Protein AF-A0A4R2GPB6-F1 (afdb_monomer)

Mean predicted aligned error: 7.87 Å

Solvent-accessible surface area (backbone atoms only — not comparable to full-atom values): 6065 Å² total; per-residue (Å²): 142,89,88,78,82,76,73,72,75,80,76,82,77,50,43,66,41,53,55,50,48,26,62,76,67,73,45,51,61,60,52,51,14,62,66,28,73,51,54,46,64,59,51,52,38,29,56,66,69,75,45,83,70,55,71,67,61,45,52,31,45,53,48,33,42,44,75,67,28,41,46,82,41,66,71,55,97,86,42,62,40,62,44,67,38,74,70,39,45,60,50,57,74,69,54,71,82,81,84,129

Radius of gyration: 14.87 Å; Cα contacts (8 Å, |Δi|>4): 98; chains: 1; bounding box: 58×30×27 Å

pLDDT: mean 83.87, std 17.79, range [38.56, 98.25]

Nearest PDB structures (foldseek):
  4yba-assembly1_A  TM=8.818E-01  e=1.511E-05  Klebsiella pneumoniae
  3g5g-assembly1_A  TM=8.724E-01  e=6.379E-02  Enterobacter sp. RFL1396
  3g5g-assembly5_J  TM=7.629E-01  e=4.401E-02  Enterobacter sp. RFL1396
  2ox6-assembly2_C  TM=7.627E-01  e=6.379E-02  Shewanella oneidensis MR-1
  3f52-assembly1_E  TM=7.075E-01  e=5.637E-02  Corynebacterium glutamicum

Organism: NCBI:txid659006

Structure (mmCIF, N/CA/C/O backbone):
data_AF-A0A4R2GPB6-F1
#
_entry.id   AF-A0A4R2GPB6-F1
#
loop_
_atom_site.group_PDB
_atom_site.id
_atom_site.type_symbol
_atom_site.label_atom_id
_atom_site.label_alt_id
_atom_site.label_comp_id
_atom_site.label_asym_id
_atom_site.label_entity_id
_atom_site.label_seq_id
_atom_site.pdbx_PDB_ins_code
_atom_site.Cartn_x
_atom_site.Cartn_y
_atom_site.Cartn_z
_atom_site.occupancy
_atom_site.B_iso_or_equiv
_atom_site.auth_seq_id
_atom_site.auth_comp_id
_atom_site.auth_asym_id
_atom_site.auth_atom_id
_atom_site.pdbx_PDB_model_num
ATOM 1 N N . MET A 1 1 ? 38.743 -1.110 -6.217 1.00 51.50 1 MET A N 1
ATOM 2 C CA . MET A 1 1 ? 37.764 -1.556 -5.198 1.00 51.50 1 MET A CA 1
ATOM 3 C C . MET A 1 1 ? 36.765 -0.427 -5.041 1.00 51.50 1 MET A C 1
ATOM 5 O O . MET A 1 1 ? 37.208 0.627 -4.618 1.00 51.50 1 MET A O 1
ATOM 9 N N . HIS A 1 2 ? 35.526 -0.606 -5.505 1.00 45.94 2 HIS A N 1
ATOM 10 C CA . HIS A 1 2 ? 34.294 0.172 -5.250 1.00 45.94 2 HIS A CA 1
ATOM 11 C C . HIS A 1 2 ? 33.409 0.004 -6.485 1.00 45.94 2 HIS A C 1
ATOM 13 O O . HIS A 1 2 ? 33.739 0.577 -7.511 1.00 45.94 2 HIS A O 1
ATOM 19 N N . MET A 1 3 ? 32.335 -0.785 -6.380 1.00 38.56 3 MET A N 1
ATOM 20 C CA . MET A 1 3 ? 31.090 -0.676 -7.162 1.00 38.56 3 MET A CA 1
ATOM 21 C C . MET A 1 3 ? 30.057 -1.602 -6.514 1.00 38.56 3 MET A C 1
ATOM 23 O O . MET A 1 3 ? 29.782 -2.704 -6.968 1.00 38.56 3 MET A O 1
ATOM 27 N N . GLY A 1 4 ? 29.541 -1.154 -5.372 1.00 39.16 4 GLY A N 1
ATOM 28 C CA . GLY A 1 4 ? 28.461 -1.804 -4.637 1.00 39.16 4 GLY A CA 1
ATOM 29 C C . GLY A 1 4 ? 27.387 -0.785 -4.293 1.00 39.16 4 GLY A C 1
ATOM 30 O O . GLY A 1 4 ? 26.979 -0.685 -3.141 1.00 39.16 4 GLY A O 1
ATOM 31 N N . ALA A 1 5 ? 26.963 0.022 -5.269 1.00 46.62 5 ALA A N 1
ATOM 32 C CA . ALA A 1 5 ? 25.729 0.776 -5.129 1.00 46.62 5 ALA A CA 1
ATOM 33 C C . ALA A 1 5 ? 24.588 -0.243 -5.189 1.00 46.62 5 ALA A C 1
ATOM 35 O O . ALA A 1 5 ? 24.113 -0.611 -6.262 1.00 46.62 5 ALA A O 1
ATOM 36 N N . PHE A 1 6 ? 24.203 -0.752 -4.019 1.00 43.25 6 PHE A N 1
ATOM 37 C CA . PHE A 1 6 ? 22.990 -1.531 -3.829 1.00 43.25 6 PHE A CA 1
ATOM 38 C C . PHE A 1 6 ? 21.827 -0.598 -4.178 1.00 43.25 6 PHE A C 1
ATOM 40 O O . PHE A 1 6 ? 21.327 0.154 -3.339 1.00 43.25 6 PHE A O 1
ATOM 47 N N . LEU A 1 7 ? 21.461 -0.570 -5.460 1.00 39.22 7 LEU A N 1
ATOM 48 C CA . LEU A 1 7 ? 20.247 0.062 -5.939 1.00 39.22 7 LEU A CA 1
ATOM 49 C C . LEU A 1 7 ? 19.110 -0.623 -5.189 1.00 39.22 7 LEU A C 1
ATOM 51 O O . LEU A 1 7 ? 18.689 -1.723 -5.542 1.00 39.22 7 LEU A O 1
ATOM 55 N N . LYS A 1 8 ? 18.637 -0.000 -4.107 1.00 40.41 8 LYS A N 1
ATOM 56 C CA . LYS A 1 8 ? 17.348 -0.358 -3.524 1.00 40.41 8 LYS A CA 1
ATOM 57 C C . LYS A 1 8 ? 16.353 -0.235 -4.679 1.00 40.41 8 LYS A C 1
ATOM 59 O O . LYS A 1 8 ? 16.240 0.871 -5.215 1.00 40.41 8 LYS A O 1
ATOM 64 N N . PRO A 1 9 ? 15.682 -1.318 -5.109 1.00 41.78 9 PRO A N 1
ATOM 65 C CA . PRO A 1 9 ? 14.709 -1.195 -6.172 1.00 41.78 9 PRO A CA 1
ATOM 66 C C . PRO A 1 9 ? 13.655 -0.216 -5.672 1.00 41.78 9 PRO A C 1
ATOM 68 O O . PRO A 1 9 ? 13.011 -0.463 -4.651 1.00 41.78 9 PRO A O 1
ATOM 71 N N . VAL A 1 10 ? 13.512 0.917 -6.358 1.00 46.88 10 VAL A N 1
ATOM 72 C CA . VAL A 1 10 ? 12.322 1.752 -6.223 1.00 46.88 10 VAL A CA 1
ATOM 73 C C . VAL A 1 10 ? 11.196 0.885 -6.769 1.00 46.88 10 VAL A C 1
ATOM 75 O O . VAL A 1 10 ? 11.015 0.760 -7.978 1.00 46.88 10 VAL A O 1
ATOM 78 N N . ARG A 1 11 ? 10.534 0.157 -5.866 1.00 58.84 11 ARG A N 1
ATOM 79 C CA . ARG A 1 11 ? 9.357 -0.648 -6.172 1.00 58.84 11 ARG A CA 1
ATOM 80 C C . ARG A 1 11 ? 8.237 0.337 -6.456 1.00 58.84 11 ARG A C 1
ATOM 82 O O . ARG A 1 11 ? 7.490 0.677 -5.547 1.00 58.84 11 ARG A O 1
ATOM 89 N N . SER A 1 12 ? 8.184 0.835 -7.689 1.00 79.38 12 SER A N 1
ATOM 90 C CA . SER A 1 12 ? 7.069 1.676 -8.085 1.00 79.38 12 SER A CA 1
ATOM 91 C C . SER A 1 12 ? 5.818 0.807 -8.127 1.00 79.38 12 SER A C 1
ATOM 93 O O . SER A 1 12 ? 5.755 -0.179 -8.866 1.00 79.38 12 SER A O 1
ATOM 95 N N . MET A 1 13 ? 4.863 1.118 -7.263 1.00 91.44 13 MET A N 1
ATOM 96 C CA . MET A 1 13 ? 3.590 0.424 -7.190 1.00 91.44 13 MET A CA 1
ATOM 97 C C . MET A 1 13 ? 2.651 1.025 -8.234 1.00 91.44 13 MET A C 1
ATOM 99 O O . MET A 1 13 ? 2.476 2.238 -8.303 1.00 91.44 13 MET A O 1
ATOM 103 N N . SER A 1 14 ? 1.991 0.182 -9.027 1.00 93.19 14 SER A N 1
ATOM 104 C CA . SER A 1 14 ? 0.939 0.655 -9.934 1.00 93.19 14 SER A CA 1
ATOM 105 C C . SER A 1 14 ? -0.411 0.839 -9.213 1.00 93.19 14 SER A C 1
ATOM 107 O O . SER A 1 14 ? -0.699 0.121 -8.247 1.00 93.19 14 SER A O 1
ATOM 109 N N . PRO A 1 15 ? -1.310 1.711 -9.715 1.00 94.88 15 PRO A N 1
ATOM 110 C CA . PRO A 1 15 ? -2.677 1.834 -9.197 1.00 94.88 15 PRO A CA 1
ATOM 111 C C . PRO A 1 15 ? -3.445 0.503 -9.184 1.00 94.88 15 PRO A C 1
ATOM 113 O O . PRO A 1 15 ? -4.196 0.218 -8.253 1.00 94.88 15 PRO A O 1
ATOM 116 N N . GLY A 1 16 ? -3.226 -0.347 -10.196 1.00 94.94 16 GLY A N 1
ATOM 117 C CA . GLY A 1 16 ? -3.818 -1.684 -10.270 1.00 94.94 16 GLY A CA 1
ATOM 118 C C . GLY A 1 16 ? -3.338 -2.610 -9.151 1.00 94.94 16 GLY A C 1
ATOM 119 O O . GLY A 1 16 ? -4.160 -3.262 -8.511 1.00 94.94 16 GLY A O 1
ATOM 120 N N . GLN A 1 17 ? -2.032 -2.620 -8.859 1.00 96.00 17 GLN A N 1
ATOM 121 C CA . GLN A 1 17 ? -1.477 -3.406 -7.751 1.00 96.00 17 GLN A CA 1
ATOM 122 C C . GLN A 1 17 ? -1.980 -2.924 -6.389 1.00 96.00 17 GLN A C 1
ATOM 124 O O . GLN A 1 17 ? -2.235 -3.752 -5.523 1.00 96.00 17 GLN A O 1
ATOM 129 N N . CYS A 1 18 ? -2.181 -1.617 -6.208 1.00 97.06 18 CYS A N 1
ATOM 130 C CA . CYS A 1 18 ? -2.764 -1.071 -4.982 1.00 97.06 18 CYS A CA 1
ATOM 131 C C . CYS A 1 18 ? -4.196 -1.573 -4.749 1.00 97.06 18 CYS A C 1
ATOM 133 O O . CYS A 1 18 ? -4.501 -2.120 -3.688 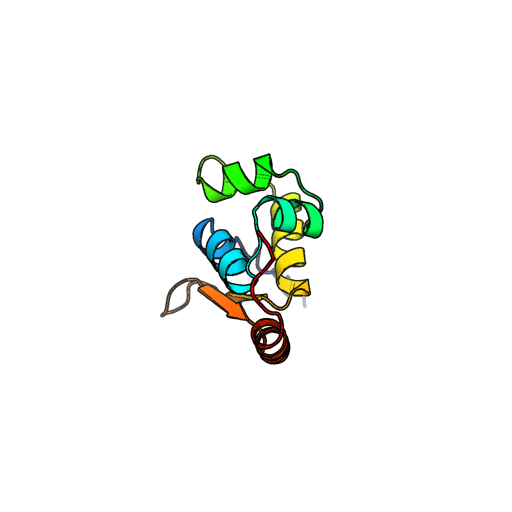1.00 97.06 18 CYS A O 1
ATOM 135 N N . ARG A 1 19 ? -5.058 -1.486 -5.775 1.00 97.69 19 ARG A N 1
ATOM 136 C CA . ARG A 1 19 ? -6.434 -2.004 -5.691 1.00 97.69 19 ARG A CA 1
ATOM 137 C C . ARG A 1 19 ? -6.460 -3.513 -5.456 1.00 97.69 19 ARG A C 1
ATOM 139 O O . ARG A 1 19 ? -7.242 -3.984 -4.636 1.00 97.69 19 ARG A O 1
ATOM 146 N N . ALA A 1 20 ? -5.598 -4.261 -6.143 1.00 97.06 20 ALA A N 1
ATOM 147 C CA . ALA A 1 20 ? -5.484 -5.704 -5.963 1.00 97.06 20 ALA A CA 1
ATOM 148 C C . ALA A 1 20 ? -5.013 -6.070 -4.545 1.00 97.06 20 ALA A C 1
ATOM 150 O O . ALA A 1 20 ? -5.584 -6.965 -3.930 1.00 97.06 20 ALA A O 1
ATOM 151 N N . ALA A 1 21 ? -4.027 -5.353 -3.995 1.00 97.06 21 ALA A N 1
ATOM 152 C CA . ALA A 1 21 ? -3.523 -5.581 -2.641 1.00 97.06 21 ALA A CA 1
ATOM 153 C C . ALA A 1 21 ? -4.607 -5.336 -1.588 1.00 97.06 21 ALA A C 1
ATOM 155 O O . ALA A 1 21 ? -4.776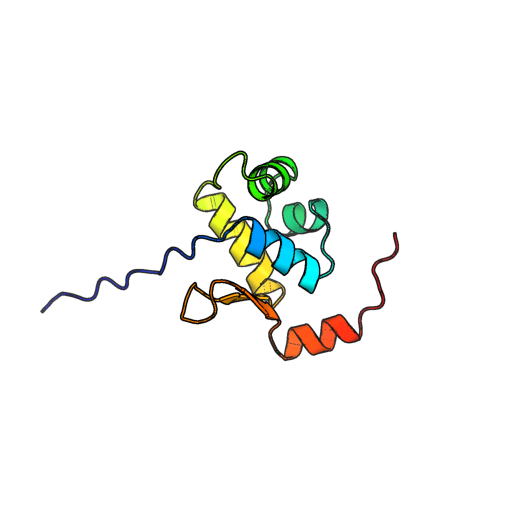 -6.152 -0.685 1.00 97.06 21 ALA A O 1
ATOM 156 N N . ARG A 1 22 ? -5.394 -4.262 -1.738 1.00 97.31 22 ARG A N 1
ATOM 157 C CA . ARG A 1 22 ? -6.570 -4.051 -0.888 1.00 97.31 22 ARG A CA 1
ATOM 158 C C . ARG A 1 22 ? -7.599 -5.159 -1.039 1.00 97.31 22 ARG A C 1
ATOM 160 O O . ARG A 1 22 ? -8.127 -5.598 -0.030 1.00 97.31 22 ARG A O 1
ATOM 167 N N . GLY A 1 23 ? -7.865 -5.616 -2.262 1.00 96.00 23 GLY A N 1
ATOM 168 C CA . GLY A 1 23 ? -8.784 -6.727 -2.509 1.00 96.00 23 GLY A CA 1
ATOM 169 C C . GLY A 1 23 ? -8.356 -8.017 -1.803 1.00 96.00 23 GLY A C 1
ATOM 170 O O . GLY A 1 23 ? -9.199 -8.706 -1.246 1.00 96.00 23 GLY A O 1
ATOM 171 N N . LEU A 1 24 ? -7.052 -8.311 -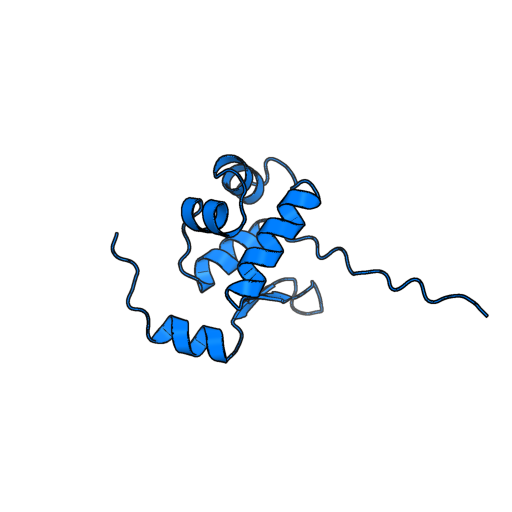1.754 1.00 94.94 24 LEU A N 1
ATOM 172 C CA . LEU A 1 24 ? -6.519 -9.470 -1.025 1.00 94.94 24 LEU A CA 1
ATOM 173 C C . LEU A 1 24 ? -6.706 -9.379 0.496 1.00 94.94 24 LEU A C 1
ATOM 175 O O . LEU A 1 24 ? -6.803 -10.409 1.154 1.00 94.94 24 LEU A O 1
ATOM 179 N N . LEU A 1 25 ? -6.710 -8.166 1.050 1.00 93.56 25 LEU A N 1
ATOM 180 C CA . LEU A 1 25 ? -6.849 -7.912 2.488 1.00 93.56 25 LEU A CA 1
ATOM 181 C C . LEU A 1 25 ? -8.278 -7.530 2.900 1.00 93.56 25 LEU A C 1
ATOM 183 O O . LEU A 1 25 ? -8.516 -7.252 4.072 1.00 93.56 25 LEU A O 1
ATOM 187 N N . ASP A 1 26 ? -9.191 -7.446 1.934 1.00 93.12 26 ASP A N 1
ATOM 188 C CA . ASP A 1 26 ? -10.519 -6.843 2.066 1.00 93.12 26 ASP A CA 1
ATOM 189 C C . ASP A 1 26 ? -10.503 -5.447 2.728 1.00 93.12 26 ASP A C 1
ATOM 191 O O . ASP A 1 26 ? -11.309 -5.098 3.592 1.00 93.12 26 ASP A O 1
ATOM 195 N N . TRP A 1 27 ? -9.519 -4.630 2.342 1.00 95.75 27 TRP A N 1
ATOM 196 C CA . TRP A 1 27 ? -9.356 -3.272 2.854 1.00 95.75 27 TRP A CA 1
ATOM 197 C C . TRP A 1 27 ? -10.127 -2.242 2.025 1.00 95.75 27 TRP A C 1
ATOM 199 O O . TRP A 1 27 ? -9.983 -2.111 0.802 1.00 95.75 27 TRP A O 1
ATOM 209 N N . THR A 1 28 ? -10.865 -1.389 2.723 1.00 96.94 28 THR A N 1
ATOM 210 C CA . THR A 1 28 ? -11.376 -0.120 2.199 1.00 96.94 28 THR A CA 1
ATOM 211 C C . THR A 1 28 ? -10.237 0.888 1.979 1.00 96.94 28 THR A C 1
ATOM 213 O O . THR A 1 28 ? -9.143 0.767 2.534 1.00 96.94 28 THR A O 1
ATOM 216 N N . GLN A 1 29 ? -10.493 1.947 1.201 1.00 98.06 29 GLN A N 1
ATOM 217 C CA . GLN A 1 29 ? -9.540 3.062 1.055 1.00 98.06 29 GLN A CA 1
ATOM 218 C C . GLN A 1 29 ? -9.232 3.747 2.397 1.00 98.06 29 GLN A C 1
ATOM 220 O O . GLN A 1 29 ? -8.114 4.210 2.601 1.00 98.06 29 GLN A O 1
ATOM 225 N N . CYS A 1 30 ? -10.214 3.813 3.305 1.00 97.75 30 CYS A N 1
ATOM 226 C CA . CYS A 1 30 ? -10.041 4.390 4.639 1.00 97.75 30 CYS A CA 1
ATOM 227 C C . CYS A 1 30 ? -9.117 3.533 5.511 1.00 97.75 30 CYS A C 1
ATOM 229 O O . CYS A 1 30 ? -8.240 4.085 6.165 1.00 97.75 30 CYS A O 1
ATOM 231 N N . GLN A 1 31 ? -9.276 2.205 5.485 1.00 97.94 31 GLN A N 1
ATOM 232 C CA . GLN A 1 31 ? -8.388 1.289 6.208 1.00 97.94 31 GLN A CA 1
ATOM 233 C C . GLN A 1 31 ? -6.954 1.389 5.691 1.00 97.94 31 GLN A C 1
ATOM 235 O O . GLN A 1 31 ? -6.045 1.579 6.488 1.00 97.94 31 GLN A O 1
ATOM 240 N N . LEU A 1 32 ? -6.747 1.380 4.368 1.00 98.25 32 LEU A N 1
ATOM 241 C CA . LEU A 1 32 ? -5.403 1.575 3.816 1.00 98.25 32 LEU A CA 1
ATOM 242 C C . LEU A 1 32 ? -4.793 2.915 4.247 1.00 98.25 32 LEU A C 1
ATOM 244 O O . LEU A 1 32 ? -3.623 2.971 4.613 1.00 98.25 32 LEU A O 1
ATOM 248 N N . ALA A 1 33 ? -5.576 3.994 4.201 1.00 98.19 33 ALA A N 1
ATOM 249 C CA . ALA A 1 33 ? -5.115 5.313 4.614 1.00 98.19 33 ALA A CA 1
ATOM 250 C C . ALA A 1 33 ? -4.680 5.330 6.091 1.00 98.19 33 ALA A C 1
ATOM 252 O O . ALA A 1 33 ? -3.612 5.857 6.403 1.00 98.19 33 ALA A O 1
ATOM 253 N N . ALA A 1 34 ? -5.469 4.705 6.971 1.00 98.00 34 ALA A N 1
ATOM 254 C CA . ALA A 1 34 ? -5.163 4.577 8.392 1.00 98.00 34 ALA A CA 1
ATOM 255 C C . ALA A 1 34 ? -3.886 3.753 8.638 1.00 98.00 34 ALA A C 1
ATOM 257 O O . ALA A 1 34 ? -2.981 4.229 9.318 1.00 98.00 34 ALA A O 1
ATOM 258 N N . GLU A 1 35 ? -3.771 2.573 8.024 1.00 97.81 35 GLU A N 1
ATOM 259 C CA . GLU A 1 35 ? -2.619 1.669 8.181 1.00 97.81 35 GLU A CA 1
ATOM 260 C C . GLU A 1 35 ? -1.315 2.254 7.609 1.00 97.81 35 GLU A C 1
ATOM 262 O O . GLU A 1 35 ? -0.225 2.021 8.136 1.00 97.81 35 GLU A O 1
ATOM 267 N N . ALA A 1 36 ? -1.407 3.041 6.533 1.00 97.31 36 ALA A N 1
ATOM 268 C CA . ALA A 1 36 ? -0.256 3.693 5.910 1.00 97.31 36 ALA A CA 1
ATOM 269 C C . ALA A 1 36 ? 0.098 5.056 6.532 1.00 97.31 36 ALA A C 1
ATOM 271 O O . ALA A 1 36 ? 1.191 5.569 6.290 1.00 97.31 36 ALA A O 1
ATOM 272 N N . GLY A 1 37 ? -0.791 5.665 7.321 1.00 97.44 37 GLY A N 1
ATOM 273 C CA . GLY A 1 37 ? -0.587 7.018 7.846 1.00 97.44 37 GLY A CA 1
ATOM 274 C C . GLY A 1 37 ? -0.588 8.088 6.747 1.00 97.44 37 GLY A C 1
ATOM 275 O O . GLY A 1 37 ? 0.242 8.998 6.758 1.00 97.44 37 GLY A O 1
ATOM 276 N N . VAL A 1 38 ? -1.495 7.959 5.774 1.00 97.31 38 VAL A N 1
ATOM 277 C CA . VAL A 1 38 ? -1.711 8.922 4.678 1.00 97.31 38 VAL A CA 1
ATOM 278 C C . VAL A 1 38 ? -3.180 9.352 4.634 1.00 97.31 38 VAL A C 1
ATOM 280 O O . VAL A 1 38 ? -4.031 8.768 5.299 1.00 97.31 38 VAL A O 1
ATOM 283 N N . SER A 1 39 ? -3.524 10.368 3.839 1.00 97.50 39 SER A N 1
ATOM 284 C CA . SER A 1 39 ? -4.929 10.759 3.671 1.00 97.50 39 SER A CA 1
ATOM 285 C C . SER A 1 39 ? -5.686 9.795 2.743 1.00 97.50 39 SER A C 1
ATOM 287 O O . SER A 1 39 ? -5.138 9.239 1.787 1.00 97.50 39 SER A O 1
ATOM 289 N N . ARG A 1 40 ? -7.000 9.646 2.967 1.00 97.31 40 ARG A N 1
ATOM 290 C CA . ARG A 1 40 ? -7.882 8.886 2.061 1.00 97.31 40 ARG A CA 1
ATOM 291 C C . ARG A 1 40 ? -7.881 9.465 0.640 1.00 97.31 40 ARG A C 1
ATOM 293 O O . ARG A 1 40 ? -7.964 8.706 -0.323 1.00 97.31 40 ARG A O 1
ATOM 300 N N . SER A 1 41 ? -7.804 10.791 0.494 1.00 95.88 41 SER A N 1
ATOM 301 C CA . SER A 1 41 ? -7.750 11.443 -0.821 1.00 95.88 41 SER A CA 1
ATOM 302 C C . SER A 1 41 ? -6.491 11.052 -1.592 1.00 95.88 41 SER A C 1
ATOM 304 O O . SER A 1 41 ? -6.613 10.717 -2.765 1.00 95.88 41 SER A O 1
ATOM 306 N N . THR A 1 42 ? -5.329 10.963 -0.932 1.00 95.06 42 THR A N 1
ATOM 307 C CA . THR A 1 42 ? -4.089 10.459 -1.548 1.00 95.06 42 THR A CA 1
ATOM 308 C C . THR A 1 42 ? -4.274 9.049 -2.109 1.00 95.06 42 THR A C 1
ATOM 310 O O . THR A 1 42 ? -3.912 8.795 -3.257 1.00 95.06 42 THR A O 1
ATOM 313 N N . VAL A 1 43 ? -4.894 8.143 -1.342 1.00 96.75 43 VAL A N 1
ATOM 314 C CA . VAL A 1 43 ? -5.198 6.778 -1.808 1.00 96.75 43 VAL A CA 1
ATOM 315 C C . VAL A 1 43 ? -6.131 6.808 -3.019 1.00 96.75 43 VAL A C 1
ATOM 317 O O . VAL A 1 43 ? -5.828 6.213 -4.051 1.00 96.75 43 VAL A O 1
ATOM 320 N N . ARG A 1 44 ? -7.257 7.524 -2.919 1.00 96.25 44 ARG A N 1
ATOM 321 C CA . ARG A 1 44 ? -8.264 7.609 -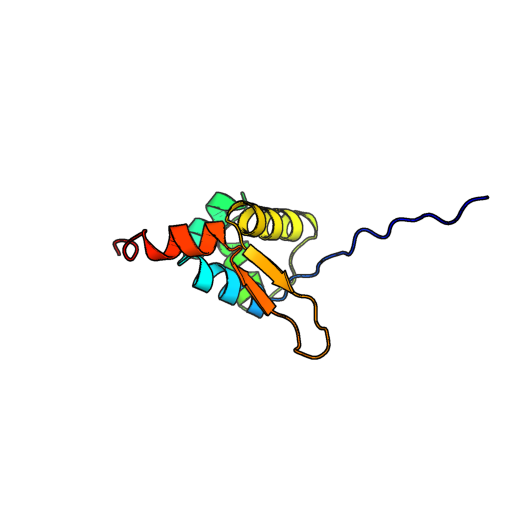3.986 1.00 96.25 44 ARG A CA 1
ATOM 322 C C . ARG A 1 44 ? -7.681 8.165 -5.285 1.00 96.25 44 ARG A C 1
ATOM 324 O O . ARG A 1 44 ? -7.957 7.628 -6.359 1.00 96.25 44 ARG A O 1
ATOM 331 N N . ASP A 1 45 ? -6.918 9.249 -5.198 1.00 94.06 45 ASP A N 1
ATOM 332 C CA . ASP A 1 45 ? -6.407 9.967 -6.365 1.00 94.06 45 ASP A CA 1
ATOM 333 C C . ASP A 1 45 ? -5.326 9.153 -7.084 1.00 94.06 45 ASP A C 1
ATOM 335 O O . ASP A 1 45 ? -5.324 9.091 -8.318 1.00 94.06 45 ASP A O 1
ATOM 339 N N . PHE A 1 46 ? -4.484 8.451 -6.320 1.00 95.38 46 PHE A N 1
ATOM 340 C CA . PHE A 1 46 ? -3.532 7.490 -6.863 1.00 95.38 46 PHE A CA 1
ATOM 341 C C . PHE A 1 46 ? -4.235 6.310 -7.548 1.00 95.38 46 PHE A C 1
ATOM 343 O O . PHE A 1 46 ? -3.936 5.984 -8.696 1.00 95.38 4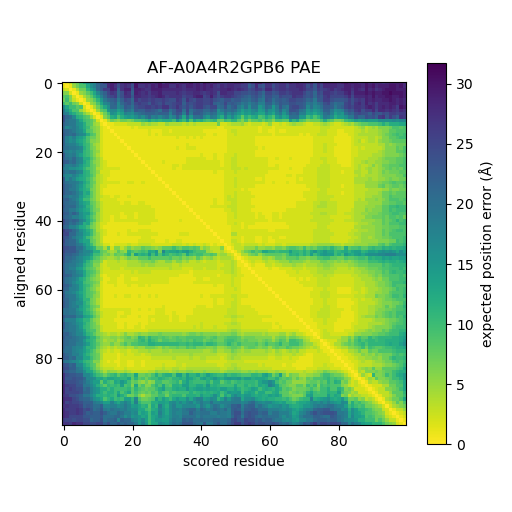6 PHE A O 1
ATOM 350 N N . GLU A 1 47 ? -5.225 5.697 -6.893 1.00 95.69 47 GLU A N 1
ATOM 351 C CA . GLU A 1 47 ? -5.973 4.572 -7.467 1.00 95.69 47 GLU A CA 1
ATOM 352 C C . GLU A 1 47 ? -6.765 4.939 -8.723 1.00 95.69 47 GLU A C 1
ATOM 354 O O . GLU A 1 47 ? -7.007 4.071 -9.562 1.00 95.69 47 GLU A O 1
ATOM 359 N N . SER A 1 48 ? -7.160 6.205 -8.858 1.00 92.44 48 SER A N 1
ATOM 360 C CA . SER A 1 48 ? -7.891 6.731 -10.017 1.00 92.44 48 SER A CA 1
ATOM 361 C C . SER A 1 48 ? -6.969 7.182 -11.155 1.00 92.44 48 SER A C 1
ATOM 363 O O . SER A 1 48 ? -7.447 7.802 -12.102 1.00 92.44 48 SER A O 1
ATOM 365 N N . CYS A 1 49 ? -5.660 6.922 -11.057 1.00 85.06 49 CYS A N 1
ATOM 366 C CA . CYS A 1 49 ? -4.644 7.348 -12.023 1.00 85.06 49 CYS A CA 1
ATOM 367 C C . CYS A 1 49 ? -4.605 8.871 -12.264 1.00 85.06 49 CYS A C 1
ATOM 369 O O . CYS A 1 49 ? -4.163 9.306 -13.325 1.00 85.06 49 CYS A O 1
ATOM 371 N N . ARG A 1 50 ? -5.071 9.696 -11.313 1.00 72.50 50 ARG A N 1
ATOM 372 C CA . ARG A 1 50 ? -5.063 11.161 -11.475 1.00 72.50 50 ARG A CA 1
ATOM 373 C C . ARG A 1 50 ? -3.679 11.754 -11.232 1.00 72.50 50 ARG A C 1
ATOM 375 O O . ARG A 1 50 ? -3.288 12.674 -11.935 1.00 72.50 50 ARG A O 1
ATOM 382 N N . HIS A 1 51 ? -2.952 11.217 -10.252 1.00 75.56 51 HIS A N 1
ATOM 383 C CA . HIS A 1 51 ? -1.598 11.641 -9.900 1.00 75.56 51 HIS A CA 1
ATOM 384 C C . HIS A 1 51 ? -0.768 10.440 -9.438 1.00 75.56 51 HIS A C 1
ATOM 386 O O . HIS A 1 51 ? -1.297 9.501 -8.839 1.00 75.56 51 HIS A O 1
ATOM 392 N N . GLY A 1 52 ? 0.541 10.481 -9.693 1.00 80.00 52 GLY A N 1
ATOM 393 C CA . GLY A 1 52 ? 1.485 9.566 -9.053 1.00 80.00 52 GLY A CA 1
ATOM 394 C C . GLY A 1 52 ? 1.625 9.864 -7.557 1.00 80.00 52 GLY A C 1
ATOM 395 O O . GLY A 1 52 ? 1.327 10.970 -7.102 1.00 80.00 52 GLY A O 1
ATOM 396 N N . LEU A 1 53 ? 2.094 8.884 -6.785 1.00 87.75 53 LEU A N 1
ATOM 397 C CA . LEU A 1 53 ? 2.433 9.105 -5.381 1.00 87.75 53 LEU A CA 1
ATOM 398 C C . LEU A 1 53 ? 3.777 9.820 -5.259 1.00 87.75 53 LEU A C 1
ATOM 400 O O . LEU A 1 53 ? 4.720 9.555 -6.003 1.00 87.75 53 LEU A O 1
ATOM 404 N N . GLN A 1 54 ? 3.890 10.681 -4.250 1.00 90.06 54 GLN A N 1
ATOM 405 C CA . GLN A 1 54 ? 5.202 11.084 -3.763 1.00 90.06 54 GLN A CA 1
ATOM 406 C C . GLN A 1 54 ? 5.913 9.867 -3.162 1.00 90.06 54 GLN A C 1
ATOM 408 O O . GLN A 1 54 ? 5.287 9.020 -2.524 1.00 90.06 54 GLN A O 1
ATOM 413 N N . LYS A 1 55 ? 7.242 9.817 -3.296 1.00 89.31 55 LYS A N 1
ATOM 414 C CA . LYS A 1 55 ? 8.070 8.685 -2.848 1.00 89.31 55 LYS A CA 1
ATOM 415 C C . LYS A 1 55 ? 7.854 8.309 -1.373 1.00 89.31 55 LYS A C 1
ATOM 417 O O . LYS A 1 55 ? 7.896 7.130 -1.024 1.00 89.31 55 LYS A O 1
ATOM 422 N N . ALA A 1 56 ? 7.614 9.300 -0.509 1.00 92.25 56 ALA A N 1
ATOM 423 C CA . ALA A 1 56 ? 7.326 9.078 0.908 1.00 92.25 56 ALA A CA 1
ATOM 424 C C . ALA A 1 56 ? 5.993 8.335 1.103 1.00 92.25 56 ALA A C 1
ATOM 426 O O . ALA A 1 56 ? 5.974 7.273 1.723 1.00 92.25 56 ALA A O 1
ATOM 427 N N . SER A 1 57 ? 4.910 8.830 0.495 1.00 93.81 57 SER A N 1
ATOM 428 C CA . SER A 1 57 ? 3.587 8.197 0.553 1.00 93.81 57 SER A CA 1
ATOM 429 C C . SER A 1 57 ? 3.565 6.820 -0.107 1.00 93.81 57 SER A C 1
ATOM 431 O O . SER A 1 57 ? 2.917 5.910 0.400 1.00 93.81 57 SER A O 1
ATOM 433 N N . GLU A 1 58 ? 4.305 6.633 -1.202 1.00 94.94 58 GLU A N 1
ATOM 434 C CA . GLU A 1 58 ? 4.473 5.318 -1.827 1.00 94.94 58 GLU A CA 1
ATOM 435 C C . GLU A 1 58 ? 5.136 4.324 -0.869 1.00 94.94 58 GLU A C 1
ATOM 437 O O . GLU A 1 58 ? 4.620 3.227 -0.668 1.00 94.94 58 GLU A O 1
ATOM 442 N N . SER A 1 59 ? 6.222 4.732 -0.207 1.00 94.50 59 SER A N 1
ATOM 443 C CA . SER A 1 59 ? 6.918 3.897 0.781 1.00 94.50 59 SER A CA 1
ATOM 444 C C . SER A 1 59 ? 6.019 3.538 1.968 1.00 94.50 59 SER A C 1
ATOM 446 O O . SER A 1 59 ? 6.035 2.399 2.431 1.00 94.50 59 SER A O 1
ATOM 448 N N . GLN A 1 60 ? 5.211 4.490 2.442 1.00 96.62 60 GLN A N 1
ATOM 449 C CA . GLN A 1 60 ? 4.238 4.276 3.515 1.00 96.62 60 GLN A CA 1
ATOM 450 C C . GLN A 1 60 ? 3.163 3.255 3.123 1.00 96.62 60 GLN A C 1
ATOM 452 O O . GLN A 1 60 ? 2.913 2.304 3.863 1.00 96.62 60 GLN A O 1
ATOM 457 N N . ILE A 1 61 ? 2.565 3.420 1.940 1.00 97.00 61 ILE A N 1
ATOM 458 C CA . ILE A 1 61 ? 1.514 2.531 1.435 1.00 97.00 61 ILE A CA 1
ATOM 459 C C . ILE A 1 61 ? 2.062 1.121 1.186 1.00 97.00 61 ILE A C 1
ATOM 461 O O . ILE A 1 61 ? 1.473 0.144 1.647 1.00 97.00 61 ILE A O 1
ATOM 465 N N . VAL A 1 62 ? 3.209 0.999 0.509 1.00 96.19 62 VAL A N 1
ATOM 466 C CA . VAL A 1 62 ? 3.859 -0.301 0.274 1.00 96.19 62 VAL A CA 1
ATOM 467 C C . VAL A 1 62 ? 4.205 -0.976 1.603 1.00 96.19 62 VAL A C 1
ATOM 469 O O . VAL A 1 62 ? 3.925 -2.160 1.775 1.00 96.19 62 VAL A O 1
ATOM 472 N N . GLY A 1 63 ? 4.736 -0.223 2.569 1.00 95.75 63 GLY A N 1
ATOM 473 C CA . GLY A 1 63 ? 5.068 -0.737 3.895 1.00 95.75 63 GLY A CA 1
ATOM 474 C C . GLY A 1 63 ? 3.852 -1.242 4.678 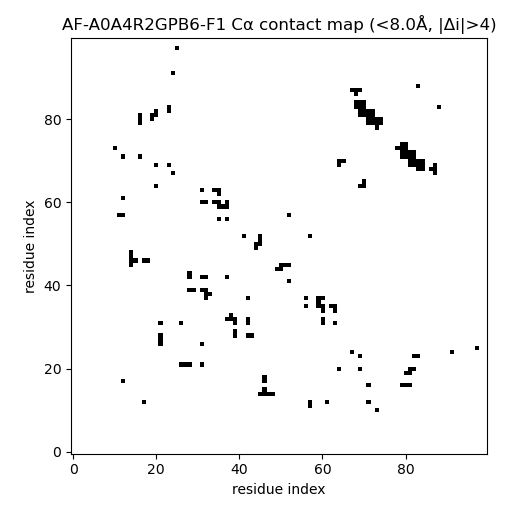1.00 95.75 63 GLY A C 1
ATOM 475 O O . GLY A 1 63 ? 3.953 -2.274 5.337 1.00 95.75 63 GLY A O 1
ATOM 476 N N . ALA A 1 64 ? 2.702 -0.566 4.595 1.00 96.69 64 ALA A N 1
ATOM 477 C CA . ALA A 1 64 ? 1.464 -1.018 5.237 1.00 96.69 64 ALA A CA 1
ATOM 478 C C . ALA A 1 64 ? 0.996 -2.369 4.678 1.00 96.69 64 ALA A C 1
ATOM 480 O O . ALA A 1 64 ? 0.736 -3.306 5.433 1.00 96.69 64 ALA A O 1
ATOM 481 N N . PHE A 1 65 ? 0.981 -2.506 3.352 1.00 96.81 65 PHE A N 1
ATOM 482 C CA . PHE A 1 65 ? 0.654 -3.767 2.692 1.00 96.81 65 PHE A CA 1
ATOM 483 C C . PHE A 1 65 ? 1.635 -4.888 3.049 1.00 96.81 65 PHE A C 1
ATOM 485 O O . PHE A 1 65 ? 1.217 -6.004 3.358 1.00 96.81 65 PHE A O 1
ATOM 492 N N . GLU A 1 66 ? 2.938 -4.603 3.044 1.00 95.56 66 GLU A N 1
ATOM 493 C CA . GLU A 1 66 ? 3.965 -5.591 3.378 1.00 95.56 66 GLU A CA 1
ATOM 494 C C . GLU A 1 66 ? 3.882 -6.062 4.834 1.00 95.56 66 GLU A C 1
ATOM 496 O O . GLU A 1 66 ? 4.074 -7.252 5.088 1.00 95.56 66 GLU A O 1
ATOM 501 N N . LYS A 1 67 ? 3.540 -5.173 5.777 1.00 94.44 67 LYS A N 1
ATOM 502 C CA . LYS A 1 67 ? 3.261 -5.528 7.181 1.00 94.44 67 LYS A CA 1
ATOM 503 C C . LYS A 1 67 ? 2.008 -6.394 7.325 1.00 94.44 67 LYS A C 1
ATOM 505 O O . LYS A 1 67 ? 1.992 -7.304 8.148 1.00 94.44 67 LYS A O 1
ATOM 510 N N . ALA A 1 68 ? 0.992 -6.155 6.497 1.00 93.38 68 ALA A N 1
ATOM 511 C CA . ALA A 1 68 ? -0.221 -6.971 6.442 1.00 93.38 68 ALA A CA 1
ATOM 512 C C . ALA A 1 68 ? -0.024 -8.317 5.711 1.00 93.38 68 ALA A C 1
ATOM 514 O O . ALA A 1 68 ? -0.936 -9.144 5.672 1.00 93.38 68 ALA A O 1
ATOM 515 N N . GLY A 1 69 ? 1.172 -8.574 5.167 1.00 95.25 69 GLY A N 1
ATOM 516 C CA . GLY A 1 69 ? 1.527 -9.841 4.528 1.00 95.25 69 GLY A CA 1
ATOM 517 C C . GLY A 1 69 ? 1.282 -9.888 3.020 1.00 95.25 69 GLY A C 1
ATOM 518 O O . GLY A 1 69 ? 1.233 -10.976 2.447 1.00 95.25 69 GLY A O 1
ATOM 519 N N . VAL A 1 70 ? 1.143 -8.739 2.357 1.00 95.88 70 VAL A N 1
ATOM 520 C CA . VAL A 1 70 ? 1.148 -8.646 0.890 1.00 95.88 70 VAL A CA 1
ATOM 521 C C . VAL A 1 70 ? 2.586 -8.534 0.374 1.00 95.88 70 VAL A C 1
ATOM 523 O O . VAL A 1 70 ? 3.439 -7.867 0.955 1.00 95.88 70 VAL A O 1
ATOM 526 N N . ARG A 1 71 ? 2.872 -9.163 -0.766 1.00 94.88 71 ARG A N 1
ATOM 527 C CA . ARG A 1 71 ? 4.130 -9.010 -1.508 1.00 94.88 71 ARG A CA 1
ATOM 528 C C . ARG A 1 71 ? 3.858 -8.522 -2.923 1.00 94.88 71 ARG A C 1
ATOM 530 O O . ARG A 1 71 ? 3.035 -9.105 -3.628 1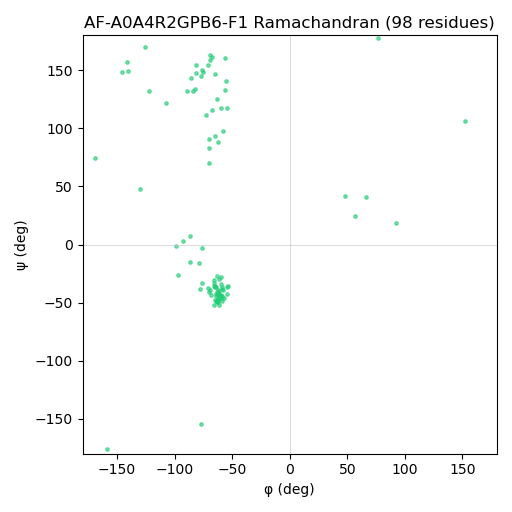.00 94.88 71 ARG A O 1
ATOM 537 N N . PHE A 1 72 ? 4.594 -7.496 -3.344 1.00 92.94 72 PHE A N 1
ATOM 538 C CA . PHE A 1 72 ? 4.557 -6.970 -4.707 1.00 92.94 72 PHE A CA 1
ATOM 539 C C . PHE A 1 72 ? 5.446 -7.796 -5.636 1.00 92.94 72 PHE A C 1
ATOM 541 O O . PHE A 1 72 ? 6.593 -8.110 -5.316 1.00 92.94 72 PHE A O 1
ATOM 548 N N . ILE A 1 73 ? 4.905 -8.128 -6.803 1.00 91.25 73 ILE A N 1
ATOM 549 C CA . ILE A 1 73 ? 5.577 -8.872 -7.864 1.00 91.25 73 ILE A CA 1
ATOM 550 C C . ILE A 1 73 ? 5.876 -7.877 -8.986 1.00 91.25 73 ILE A C 1
ATOM 552 O O . ILE A 1 73 ? 4.968 -7.213 -9.491 1.00 91.25 73 ILE A O 1
ATOM 556 N N . ALA A 1 74 ? 7.153 -7.743 -9.344 1.00 85.88 74 ALA A N 1
ATOM 557 C CA . ALA A 1 74 ? 7.586 -6.883 -10.442 1.00 85.88 74 ALA A CA 1
ATOM 558 C C . ALA A 1 74 ? 7.103 -7.423 -11.798 1.00 85.88 74 ALA A C 1
ATOM 560 O O . ALA A 1 74 ? 6.788 -8.605 -11.922 1.00 85.88 74 ALA A O 1
ATOM 561 N N . ALA A 1 75 ? 7.095 -6.564 -12.821 1.00 82.44 75 ALA A N 1
ATOM 562 C CA . ALA A 1 75 ? 6.723 -6.914 -14.189 1.00 82.44 75 ALA A CA 1
ATOM 563 C C . ALA A 1 75 ? 7.773 -7.819 -14.865 1.00 82.44 75 ALA A C 1
ATOM 565 O O . ALA A 1 75 ? 8.516 -7.395 -15.745 1.00 82.44 75 ALA A O 1
ATOM 566 N N . GLY A 1 76 ? 7.861 -9.071 -14.413 1.00 81.06 76 GLY A N 1
ATOM 567 C CA . GLY A 1 76 ? 8.573 -10.136 -15.112 1.00 81.06 76 GLY A CA 1
ATOM 568 C C . GLY A 1 76 ? 7.755 -10.655 -16.299 1.00 81.06 76 GLY A C 1
ATOM 569 O O . GLY A 1 76 ? 6.871 -9.975 -16.813 1.00 81.06 76 GLY A O 1
ATOM 570 N N . ARG A 1 77 ? 7.984 -11.910 -16.706 1.00 84.81 77 ARG A N 1
ATOM 571 C CA . ARG A 1 77 ? 7.272 -12.525 -17.848 1.00 84.81 77 ARG A CA 1
ATOM 572 C C . ARG A 1 77 ? 5.747 -12.588 -17.690 1.00 84.81 77 ARG A C 1
ATOM 574 O O . ARG A 1 77 ? 5.048 -12.572 -18.692 1.00 84.81 77 ARG A O 1
ATOM 581 N N . ALA A 1 78 ? 5.244 -12.660 -16.459 1.00 86.81 78 ALA A N 1
ATOM 582 C CA . ALA A 1 78 ? 3.811 -12.728 -16.161 1.00 86.81 78 ALA A CA 1
ATOM 583 C C . ALA A 1 78 ? 3.164 -11.349 -15.913 1.00 86.81 78 ALA A C 1
ATOM 585 O O . ALA A 1 78 ? 1.986 -11.279 -15.575 1.00 86.81 78 ALA A O 1
ATOM 586 N N . GLY A 1 79 ? 3.922 -10.256 -16.058 1.00 89.38 79 GLY A N 1
ATOM 587 C CA . GLY A 1 79 ? 3.466 -8.916 -15.692 1.00 89.38 79 GLY A CA 1
ATOM 588 C C . GLY A 1 79 ? 3.490 -8.647 -14.177 1.00 89.38 79 GLY A C 1
ATOM 589 O O . GLY A 1 79 ? 3.908 -9.501 -13.391 1.00 89.38 79 GLY A O 1
ATOM 590 N N . PRO A 1 80 ? 3.129 -7.419 -13.758 1.00 91.69 80 PRO A N 1
ATOM 591 C CA . PRO A 1 80 ? 3.137 -7.017 -12.357 1.00 91.69 80 PRO A CA 1
ATOM 592 C C . PRO A 1 80 ? 1.953 -7.622 -11.596 1.00 91.69 80 PRO A C 1
ATOM 594 O O . PRO A 1 80 ? 0.860 -7.779 -12.136 1.00 91.69 80 PRO A O 1
ATOM 597 N N . GLY A 1 81 ? 2.145 -7.899 -10.309 1.00 93.50 81 GLY A N 1
ATOM 598 C CA . GLY A 1 81 ? 1.101 -8.497 -9.480 1.00 93.50 81 GLY A CA 1
ATOM 599 C C . GLY A 1 81 ? 1.304 -8.276 -7.989 1.00 93.50 81 GLY A C 1
ATOM 600 O O . GLY A 1 81 ? 2.230 -7.579 -7.566 1.00 93.50 81 GLY A O 1
ATOM 601 N N . VAL A 1 82 ? 0.421 -8.879 -7.200 1.00 95.88 82 VAL A N 1
ATOM 602 C CA . VAL A 1 82 ? 0.486 -8.932 -5.736 1.00 95.88 82 VAL A CA 1
ATOM 603 C C . VAL A 1 82 ? 0.058 -10.318 -5.263 1.00 95.88 82 VAL A C 1
ATOM 605 O O . VAL A 1 82 ? -0.760 -10.968 -5.911 1.00 95.88 82 VAL A O 1
ATOM 608 N N . ARG A 1 83 ? 0.612 -10.783 -4.144 1.00 94.38 83 ARG A N 1
ATOM 609 C CA . ARG A 1 83 ? 0.225 -12.050 -3.504 1.00 94.38 83 ARG A CA 1
ATOM 610 C C . ARG A 1 83 ? 0.215 -11.918 -1.988 1.00 94.38 83 ARG A C 1
ATOM 612 O O . ARG A 1 83 ? 0.952 -11.093 -1.454 1.00 94.38 83 ARG A O 1
ATOM 619 N N . LEU A 1 84 ? -0.536 -12.779 -1.309 1.00 93.62 84 LEU A N 1
ATOM 620 C CA . LEU A 1 84 ? -0.403 -12.966 0.135 1.00 93.62 84 LEU A CA 1
ATOM 621 C C . LEU A 1 84 ? 0.771 -13.898 0.453 1.00 93.62 84 LEU A C 1
ATOM 623 O O . LEU A 1 84 ? 1.112 -14.809 -0.310 1.00 93.62 84 LEU A O 1
ATOM 627 N N . GLU A 1 85 ? 1.417 -13.662 1.587 1.00 91.12 85 GLU A N 1
ATOM 628 C CA . GLU A 1 85 ? 2.293 -14.648 2.209 1.00 91.12 85 GLU A CA 1
ATOM 629 C C . GLU A 1 85 ? 1.481 -15.799 2.797 1.00 91.12 85 GLU A C 1
ATOM 631 O O . GLU A 1 85 ? 0.314 -15.634 3.147 1.00 91.12 85 GLU A O 1
ATOM 636 N N . ARG A 1 86 ? 2.104 -16.977 2.910 1.00 79.69 86 ARG A N 1
ATOM 637 C CA . ARG A 1 86 ? 1.426 -18.219 3.308 1.00 79.69 86 ARG A CA 1
ATOM 638 C C . ARG A 1 86 ? 0.679 -18.079 4.639 1.00 79.69 86 ARG A C 1
ATOM 640 O O . ARG A 1 86 ? -0.475 -18.485 4.735 1.00 79.69 86 ARG A O 1
ATOM 647 N N . ASP A 1 87 ? 1.297 -17.425 5.616 1.00 79.25 87 ASP A N 1
ATOM 648 C CA . ASP A 1 87 ? 0.700 -17.238 6.942 1.00 79.25 87 ASP A CA 1
ATOM 649 C C . ASP A 1 87 ? -0.393 -16.162 6.941 1.00 79.25 87 ASP A C 1
ATOM 651 O O . ASP A 1 87 ? -1.381 -16.266 7.666 1.00 79.25 87 ASP A O 1
ATOM 655 N N . ALA A 1 88 ? -0.246 -15.133 6.101 1.00 74.94 88 ALA A N 1
ATOM 656 C CA . ALA A 1 88 ? -1.265 -14.102 5.924 1.00 74.94 88 ALA A CA 1
ATOM 657 C C . ALA A 1 88 ? -2.504 -14.660 5.212 1.00 74.94 88 ALA A C 1
ATOM 659 O O . ALA A 1 88 ? -3.628 -14.371 5.616 1.00 74.94 88 ALA A O 1
ATOM 660 N N . PHE A 1 89 ? -2.301 -15.533 4.221 1.00 74.06 89 PHE A N 1
ATOM 661 C CA . PHE A 1 89 ? -3.372 -16.255 3.547 1.00 74.06 89 PHE A CA 1
ATOM 662 C C . PHE A 1 89 ? -4.182 -17.097 4.540 1.00 74.06 89 PHE A C 1
ATOM 664 O O . PHE A 1 89 ? -5.401 -16.959 4.598 1.00 74.06 89 PHE A O 1
ATOM 671 N N . ALA A 1 90 ? -3.518 -17.885 5.392 1.00 72.88 90 ALA A N 1
ATOM 672 C CA . ALA A 1 90 ? -4.196 -18.698 6.403 1.00 72.88 90 ALA A CA 1
ATOM 673 C C . ALA A 1 90 ? -5.062 -17.862 7.368 1.00 72.88 90 ALA A C 1
ATOM 675 O O . ALA A 1 90 ? -6.172 -18.277 7.694 1.00 72.88 90 ALA A O 1
ATOM 676 N N . ARG A 1 91 ? -4.599 -16.671 7.780 1.00 72.75 91 ARG A N 1
ATOM 677 C CA . ARG A 1 91 ? -5.380 -15.742 8.620 1.00 72.75 91 ARG A CA 1
ATOM 678 C C . ARG A 1 91 ? -6.555 -15.111 7.874 1.00 72.75 91 ARG A C 1
ATOM 680 O O . ARG A 1 91 ? -7.640 -15.018 8.438 1.00 72.75 91 ARG A O 1
ATOM 687 N N . SER A 1 92 ? -6.359 -14.718 6.614 1.00 67.25 92 SER A N 1
ATOM 688 C CA . SER A 1 92 ? -7.429 -14.129 5.792 1.00 67.25 92 SER A CA 1
ATOM 689 C C . SER A 1 92 ? -8.603 -15.087 5.565 1.00 67.25 92 SER A C 1
ATOM 691 O O . SER A 1 92 ? -9.736 -14.640 5.484 1.00 67.25 92 SER A O 1
ATOM 693 N N . GLN A 1 93 ? -8.353 -16.402 5.540 1.00 67.50 93 GLN A N 1
ATOM 694 C CA . GLN A 1 93 ? -9.399 -17.424 5.394 1.00 67.50 93 GLN A CA 1
ATOM 695 C C . GLN A 1 93 ? -10.165 -17.712 6.697 1.00 67.50 93 GLN A C 1
ATOM 697 O O . GLN A 1 93 ? -11.219 -18.340 6.665 1.00 67.50 93 GLN A O 1
ATOM 702 N N . GLN A 1 94 ? -9.634 -17.289 7.849 1.00 64.81 94 GLN A N 1
ATOM 703 C CA . GLN A 1 94 ? -10.262 -17.477 9.164 1.00 64.81 94 GLN A CA 1
ATOM 704 C C . GLN A 1 94 ? -11.039 -16.237 9.619 1.00 64.81 94 GLN A C 1
ATOM 706 O O . GLN A 1 94 ? -11.982 -16.347 10.401 1.00 64.81 94 GLN A O 1
ATOM 711 N N . ALA A 1 95 ? -10.654 -15.055 9.135 1.00 62.44 95 ALA A N 1
ATOM 712 C CA . ALA A 1 95 ? -11.416 -13.837 9.338 1.00 62.44 95 ALA A CA 1
ATOM 713 C C . ALA A 1 95 ? -12.676 -13.887 8.460 1.00 62.44 95 ALA A C 1
ATOM 715 O O . ALA A 1 95 ? -12.594 -13.850 7.236 1.00 62.44 95 ALA A O 1
ATOM 716 N N . GLY A 1 96 ? -13.852 -13.999 9.085 1.00 57.00 96 GLY A N 1
ATOM 717 C CA . GLY A 1 96 ? -15.124 -13.826 8.378 1.00 57.00 96 GLY A CA 1
ATOM 718 C C . GLY A 1 96 ? -15.192 -12.459 7.677 1.00 57.00 96 GLY A C 1
ATOM 719 O O . GLY A 1 96 ? -14.444 -11.550 8.051 1.00 57.00 96 GLY A O 1
ATOM 720 N N . PRO A 1 97 ? -16.077 -12.287 6.676 1.00 55.22 97 PRO A N 1
ATOM 721 C CA . PRO A 1 97 ? -16.146 -11.050 5.905 1.00 55.22 97 PRO A CA 1
ATOM 722 C C . PRO A 1 97 ? -16.338 -9.842 6.837 1.00 55.22 97 PRO A C 1
ATOM 724 O O . PRO A 1 97 ? -17.084 -9.946 7.821 1.00 55.22 97 PRO A O 1
ATOM 727 N N . PRO A 1 98 ? -15.684 -8.700 6.561 1.00 57.94 98 PRO A N 1
ATOM 728 C CA . PRO A 1 98 ? -15.821 -7.505 7.371 1.00 57.94 98 PRO A CA 1
ATOM 729 C C . PRO A 1 98 ? -17.298 -7.113 7.451 1.00 57.94 98 PRO A C 1
ATOM 731 O O . PRO A 1 98 ? -18.027 -7.105 6.454 1.00 57.94 98 PRO A O 1
ATOM 734 N N . LYS A 1 99 ? -17.752 -6.812 8.672 1.00 57.03 99 LYS A N 1
ATOM 735 C CA . LYS A 1 99 ? -19.105 -6.301 8.899 1.00 57.03 99 LYS A CA 1
ATOM 736 C C . LYS A 1 99 ? -19.217 -4.946 8.193 1.00 57.03 99 LYS A C 1
ATOM 738 O O . LYS A 1 99 ? -18.361 -4.087 8.401 1.00 57.03 99 LYS A O 1
ATOM 743 N N . ARG A 1 100 ? -20.221 -4.824 7.322 1.00 52.59 100 ARG A N 1
ATOM 744 C CA . ARG A 1 100 ? -20.514 -3.612 6.545 1.00 52.59 100 ARG A CA 1
ATOM 745 C C . ARG A 1 100 ? -20.868 -2.429 7.434 1.00 52.59 100 ARG A C 1
ATOM 747 O O . ARG A 1 100 ? -21.504 -2.669 8.484 1.00 52.59 100 ARG A O 1
#

Foldseek 3Di:
DDDPPPPPPLPQDALVQLVQLCVLQVDDLVRLCVLLVHDSVLNVCRNVVNDGDDSSSRCSSQVSSVVLAKDWDDQDPVGTHIDGDPVSNVVSVVDDRDDD

InterPro domains:
  IPR001387 Cro/C1-type, helix-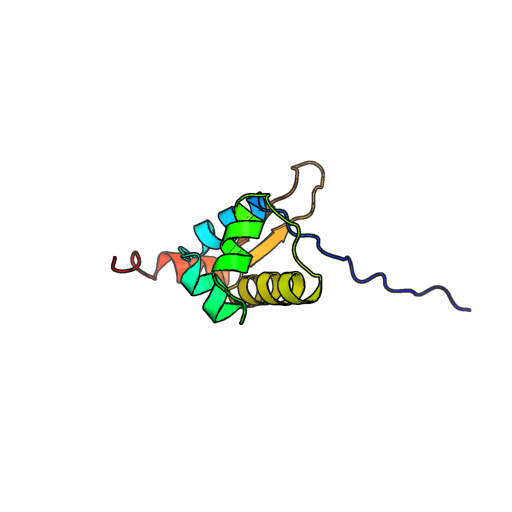turn-helix domain [PF01381] (19-48)
  IPR001387 Cro/C1-type, helix-turn-helix domain [cd00093] (19-48)
  IPR010982 Lambda repressor-like, DNA-binding domain superfamily [G3DSA:1.10.260.40] (8-85)
  IPR010982 Lambda repressor-like, DNA-binding domain superfamily [SSF47413] (17-64)

Secondary structu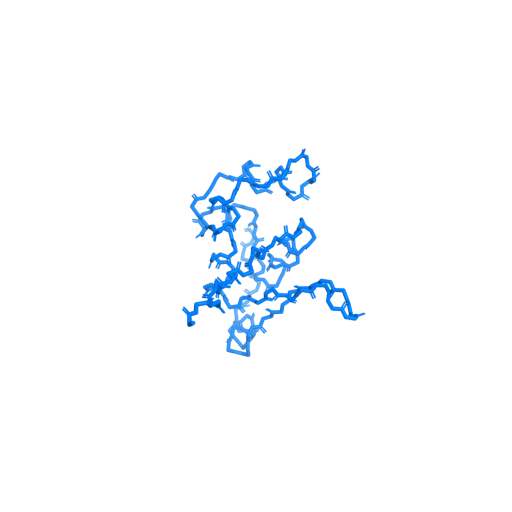re (DSSP, 8-state):
-----------PPPHHHHHHHHHHHT--HHHHHHHHTS-HHHHHHHHTTSSPPPHHHHHHHHHHHHHTTEEEEEEETTEEEEEE-HHHHHHHTTSPPPP-

Sequence (100 aa):
MHMGAFLKPVRSMSPGQCRAARGLLDWTQCQLAAEAGVSRSTVRDFESCRHGLQKASESQIVGAFEKAGVRFIAAGRAGPGVRLERDAFARSQQAGPPKR